Protein AF-A0A963VVI9-F1 (afdb_monomer_lite)

Secondary structure (DSSP, 8-state):
------HHHHHHHHHHHHTTSTTS-HHHHHHHHHHHHHHHEEE-TTT--EEE-SS---PBPTTT-SBPBPPPPHHHHHHHHHHHHHHHHHHHHT-

Radius of gyration: 18.04 Å; chains: 1; bounding box: 34×56×38 Å

Sequence (95 aa):
MTTPPTLRRFLARVIAAKSGEANAGREEVAAEVLHALQLVQRFCRDCGNEAYALEAVPLLCGQCHTPMQTPEPESIRIENFIERHRRTLQGLAER

pLDDT: mean 72.78, std 13.96, range [31.62, 91.19]

Structure (mmCIF, N/CA/C/O backbone):
data_AF-A0A963VVI9-F1
#
_entry.id   AF-A0A963VVI9-F1
#
loop_
_atom_site.group_PDB
_atom_site.id
_atom_site.type_symbol
_atom_site.label_atom_id
_atom_site.label_alt_id
_atom_site.label_comp_id
_atom_site.label_asym_id
_atom_site.label_entity_id
_atom_site.label_seq_id
_atom_site.pdbx_PDB_ins_code
_atom_site.Cartn_x
_atom_site.Cartn_y
_atom_site.Cartn_z
_atom_site.occupancy
_atom_site.B_iso_or_equiv
_atom_site.auth_seq_id
_atom_site.auth_comp_id
_atom_site.auth_asym_id
_atom_site.auth_atom_id
_atom_site.pdbx_PDB_model_num
ATOM 1 N N . MET A 1 1 ? -5.416 -23.246 -8.445 1.00 31.62 1 MET A N 1
ATOM 2 C CA . MET A 1 1 ? -4.876 -21.871 -8.520 1.00 31.62 1 MET A CA 1
ATOM 3 C C . MET A 1 1 ? -5.790 -20.980 -7.694 1.00 31.62 1 MET A C 1
ATOM 5 O O . MET A 1 1 ? -6.870 -20.630 -8.149 1.00 31.62 1 MET A O 1
ATOM 9 N N . THR A 1 2 ? -5.446 -20.744 -6.431 1.00 38.03 2 THR A N 1
ATOM 10 C CA . THR A 1 2 ? -6.249 -19.932 -5.508 1.00 38.03 2 THR A CA 1
ATOM 11 C C . THR A 1 2 ? -6.030 -18.462 -5.835 1.00 38.03 2 THR A C 1
ATOM 13 O O . THR A 1 2 ? -4.939 -17.940 -5.626 1.00 38.03 2 THR A O 1
ATOM 16 N N . THR A 1 3 ? -7.044 -17.807 -6.396 1.00 36.69 3 THR A N 1
ATOM 17 C CA . THR A 1 3 ? -7.046 -16.360 -6.635 1.00 36.69 3 THR A CA 1
ATOM 18 C C . THR A 1 3 ? -6.664 -15.648 -5.330 1.00 36.69 3 THR A C 1
ATOM 20 O O . THR A 1 3 ? -7.283 -15.953 -4.302 1.00 36.69 3 THR A O 1
ATOM 23 N N . PRO A 1 4 ? -5.670 -14.736 -5.324 1.00 46.78 4 PRO A N 1
ATOM 24 C CA . PRO A 1 4 ? -5.330 -13.990 -4.121 1.00 46.78 4 PRO A CA 1
ATOM 25 C C . PRO A 1 4 ? -6.591 -13.285 -3.611 1.00 46.78 4 PRO A C 1
ATOM 27 O O . PRO A 1 4 ? -7.415 -12.850 -4.426 1.00 46.78 4 PRO A O 1
ATOM 30 N N . PRO A 1 5 ? -6.805 -13.192 -2.289 1.00 52.97 5 PRO A N 1
ATOM 31 C CA . PRO A 1 5 ? -7.979 -12.519 -1.765 1.00 52.97 5 PRO A CA 1
ATOM 32 C C . PRO A 1 5 ? -7.971 -11.082 -2.285 1.00 52.97 5 PRO A C 1
ATOM 34 O O . PRO A 1 5 ? -7.110 -10.290 -1.920 1.00 52.97 5 PRO A O 1
ATOM 37 N N . THR A 1 6 ? -8.927 -10.748 -3.158 1.00 62.06 6 THR A N 1
ATOM 38 C CA . THR A 1 6 ? -9.126 -9.371 -3.622 1.00 62.06 6 THR A CA 1
ATOM 39 C C . THR A 1 6 ? -9.169 -8.471 -2.397 1.00 62.06 6 THR A C 1
ATOM 41 O O . THR A 1 6 ? -9.890 -8.804 -1.452 1.00 62.06 6 THR A O 1
ATOM 44 N N . LEU A 1 7 ? -8.450 -7.350 -2.411 1.00 57.22 7 LEU A N 1
ATOM 45 C CA . LEU A 1 7 ? -8.404 -6.375 -1.320 1.00 57.22 7 LEU A CA 1
ATOM 46 C C . LEU A 1 7 ? -9.797 -6.088 -0.731 1.00 57.22 7 LEU A C 1
ATOM 48 O O . LEU A 1 7 ? -9.996 -6.109 0.478 1.00 57.22 7 LEU A O 1
ATOM 52 N N . ARG A 1 8 ? -10.806 -5.985 -1.599 1.00 53.19 8 ARG A N 1
ATOM 53 C CA . ARG A 1 8 ? -12.228 -5.856 -1.248 1.00 53.19 8 ARG A CA 1
ATOM 54 C C . ARG A 1 8 ? -12.739 -6.908 -0.247 1.00 53.19 8 ARG A C 1
ATOM 56 O O . ARG A 1 8 ? -13.508 -6.584 0.648 1.00 53.19 8 ARG A O 1
ATOM 63 N N . ARG A 1 9 ? -12.310 -8.165 -0.375 1.00 55.94 9 ARG A N 1
ATOM 64 C CA . ARG A 1 9 ? -12.687 -9.307 0.482 1.00 55.94 9 ARG A CA 1
ATOM 65 C C . ARG A 1 9 ? -11.888 -9.359 1.788 1.00 55.94 9 ARG A C 1
ATOM 67 O O . ARG A 1 9 ? -12.320 -10.023 2.729 1.00 55.94 9 ARG A O 1
ATOM 74 N N . PHE A 1 10 ? -10.725 -8.711 1.832 1.00 63.88 10 PHE A N 1
ATOM 75 C CA . PHE A 1 10 ? -9.969 -8.485 3.064 1.00 63.88 10 PHE A CA 1
ATOM 76 C C . PHE A 1 10 ? -10.605 -7.341 3.860 1.00 63.88 10 PHE A C 1
ATOM 78 O O . PHE A 1 10 ? -11.017 -7.549 4.997 1.00 63.88 10 PHE A O 1
ATOM 85 N N . LEU A 1 11 ? -10.835 -6.200 3.206 1.00 62.66 11 LEU A N 1
ATOM 86 C CA . LEU A 1 11 ? -11.517 -5.040 3.782 1.00 62.66 11 LEU A CA 1
ATOM 87 C C . LEU A 1 11 ? -12.900 -5.397 4.338 1.00 62.66 11 LEU A C 1
ATOM 89 O O . LEU A 1 11 ? -13.201 -5.078 5.483 1.00 62.66 11 LEU A O 1
ATOM 93 N N . ALA A 1 12 ? -13.712 -6.148 3.586 1.00 60.66 12 ALA A N 1
ATOM 94 C CA . ALA A 1 12 ? -15.020 -6.605 4.059 1.00 60.66 12 ALA A CA 1
ATOM 95 C C . ALA A 1 12 ? -14.939 -7.489 5.319 1.00 60.66 12 ALA A C 1
ATOM 97 O O . ALA A 1 12 ? -15.835 -7.433 6.156 1.00 60.66 12 ALA A O 1
ATOM 98 N N . ARG A 1 13 ? -13.870 -8.285 5.480 1.00 61.78 13 ARG A N 1
ATOM 99 C CA . ARG A 1 13 ? -13.659 -9.121 6.674 1.00 61.78 13 ARG A CA 1
ATOM 100 C C . ARG A 1 13 ? -13.234 -8.297 7.885 1.00 61.78 13 ARG A C 1
ATOM 102 O O . ARG A 1 13 ? -13.748 -8.543 8.969 1.00 61.78 13 ARG A O 1
ATOM 109 N N . VAL A 1 14 ? -12.348 -7.322 7.693 1.00 64.00 14 VAL A N 1
ATOM 110 C CA . VAL A 1 14 ? -11.909 -6.401 8.754 1.00 64.00 14 VAL A CA 1
ATOM 111 C C . VAL A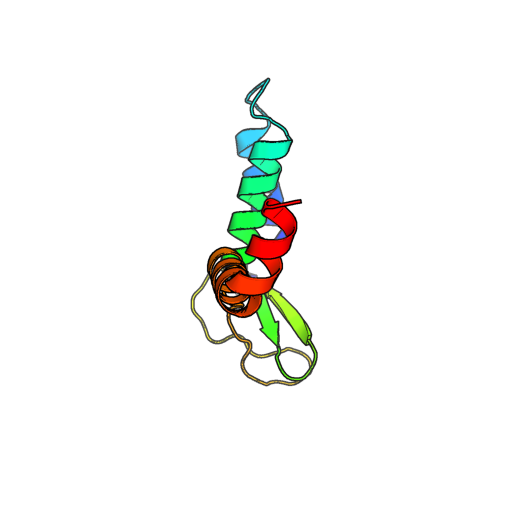 1 14 ? -13.087 -5.564 9.256 1.00 64.00 14 VAL A C 1
ATOM 113 O O . VAL A 1 14 ? -13.336 -5.511 10.458 1.00 64.00 14 VAL A O 1
ATOM 116 N N . ILE A 1 15 ? -13.875 -5.002 8.334 1.00 64.06 15 ILE A N 1
ATOM 117 C CA . ILE A 1 15 ? -15.082 -4.231 8.659 1.00 64.06 15 ILE A CA 1
ATOM 118 C C . ILE A 1 15 ? -16.096 -5.109 9.405 1.00 64.06 15 ILE A C 1
ATOM 120 O O . ILE A 1 15 ? -16.589 -4.706 10.454 1.00 64.06 15 ILE A O 1
ATOM 124 N N . ALA A 1 16 ? -16.373 -6.325 8.920 1.00 63.03 16 ALA A N 1
ATOM 125 C CA . ALA A 1 16 ? -17.319 -7.237 9.566 1.00 63.03 16 ALA A CA 1
ATOM 126 C C . ALA A 1 16 ? -16.874 -7.648 10.982 1.00 63.03 16 ALA A C 1
ATOM 128 O O . ALA A 1 16 ? -17.689 -7.631 11.902 1.00 63.03 16 ALA A O 1
ATOM 129 N N . ALA A 1 17 ? -15.585 -7.949 11.178 1.00 63.34 17 ALA A N 1
ATOM 130 C CA . ALA A 1 17 ? -15.028 -8.322 12.480 1.00 63.34 17 ALA A CA 1
ATOM 131 C C . ALA A 1 17 ? -15.111 -7.194 13.523 1.00 63.34 17 ALA A C 1
ATOM 133 O O . ALA A 1 17 ? -15.128 -7.474 14.719 1.00 63.34 17 ALA A O 1
ATOM 134 N N . LYS A 1 18 ? -15.174 -5.933 13.075 1.00 59.25 18 LYS A N 1
ATOM 135 C CA . LYS A 1 18 ? -15.196 -4.743 13.938 1.00 59.25 18 LYS A CA 1
ATOM 136 C C . LYS A 1 18 ? -16.551 -4.046 14.038 1.00 59.25 18 LYS A C 1
ATOM 138 O O . LYS A 1 18 ? -16.790 -3.309 14.985 1.00 59.25 18 LYS A O 1
ATOM 143 N N . SER A 1 19 ? -17.484 -4.357 13.141 1.00 57.47 19 SER A N 1
ATOM 144 C CA . SER A 1 19 ? -18.844 -3.797 13.112 1.00 57.47 19 SER A CA 1
ATOM 145 C C . SER A 1 19 ? -19.766 -4.186 14.285 1.00 57.47 19 SER A C 1
ATOM 147 O O . SER A 1 19 ? -20.891 -3.699 14.349 1.00 57.47 19 SER A O 1
ATOM 149 N N . GLY A 1 20 ? -19.310 -5.040 15.212 1.00 56.53 20 GLY A N 1
ATOM 150 C CA . GLY A 1 20 ? -20.047 -5.436 16.421 1.00 56.53 20 GLY A CA 1
ATOM 151 C C . GLY A 1 20 ? -19.715 -4.625 17.682 1.00 56.53 20 GLY A C 1
ATOM 152 O O . GLY A 1 20 ? -20.383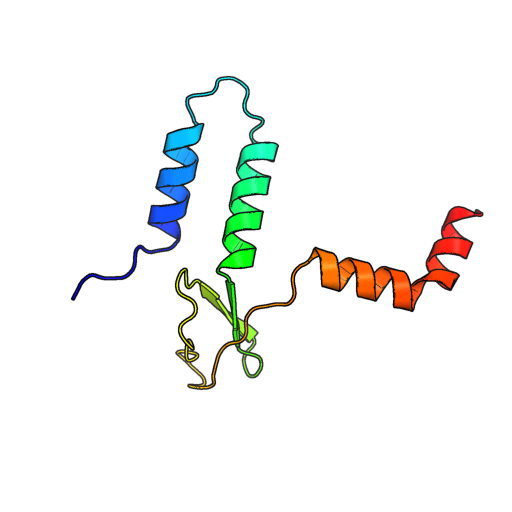 -4.790 18.701 1.00 56.53 20 GLY A O 1
ATOM 153 N N . GLU A 1 21 ? -18.707 -3.752 17.639 1.00 56.12 21 GLU A N 1
ATOM 154 C CA . GLU A 1 21 ? -18.349 -2.871 18.752 1.00 56.12 21 GLU A CA 1
ATOM 155 C C . GLU A 1 21 ? -19.148 -1.567 18.607 1.00 56.12 21 GLU A C 1
ATOM 157 O O . GLU A 1 21 ? -18.874 -0.757 17.726 1.00 56.12 21 GLU A O 1
ATOM 162 N N . ALA A 1 22 ? -20.167 -1.372 19.453 1.00 51.44 22 ALA A N 1
ATOM 163 C CA . ALA A 1 22 ? -21.166 -0.301 19.326 1.00 51.44 22 ALA A CA 1
ATOM 164 C C . ALA A 1 22 ? -20.592 1.132 19.239 1.00 51.44 22 ALA A C 1
ATOM 166 O O . ALA A 1 22 ? -21.314 2.034 18.827 1.00 51.44 22 ALA A O 1
ATOM 167 N N . ASN A 1 23 ? -19.317 1.329 19.599 1.00 50.41 23 ASN A N 1
ATOM 168 C CA . ASN A 1 23 ? -18.622 2.616 19.612 1.00 50.41 23 ASN A CA 1
ATOM 169 C C . ASN A 1 23 ? -17.135 2.540 19.208 1.00 50.41 23 ASN A C 1
ATOM 171 O O . ASN A 1 23 ? -16.418 3.495 19.490 1.00 50.41 23 ASN A O 1
ATOM 175 N N . ALA A 1 24 ? -16.643 1.463 18.573 1.00 53.06 24 ALA A N 1
ATOM 176 C CA . ALA A 1 24 ? -15.333 1.564 17.917 1.00 53.06 24 ALA A CA 1
ATOM 177 C C . ALA A 1 24 ? -15.495 2.634 16.838 1.00 53.06 24 ALA A C 1
ATOM 179 O O . ALA A 1 24 ? -16.296 2.458 15.909 1.00 53.06 24 ALA A O 1
ATOM 180 N N . GLY A 1 25 ? -14.878 3.798 17.050 1.00 58.41 25 GLY A N 1
ATOM 181 C CA . GLY A 1 25 ? -15.183 4.995 16.283 1.00 58.41 25 GLY A CA 1
ATOM 182 C C . GLY A 1 25 ? -15.058 4.649 14.809 1.00 58.41 25 GLY A C 1
ATOM 183 O O . GLY A 1 25 ? -14.064 4.061 14.394 1.00 58.41 25 GLY A O 1
ATOM 184 N N . ARG A 1 26 ? -16.068 4.958 13.989 1.00 60.28 26 ARG A N 1
ATOM 185 C CA . ARG A 1 26 ? -15.999 4.702 12.535 1.00 60.28 26 ARG A CA 1
ATOM 186 C C . ARG A 1 26 ? -14.697 5.247 11.930 1.00 60.28 26 ARG A C 1
ATOM 188 O O . ARG A 1 26 ? -14.195 4.697 10.958 1.00 60.28 26 ARG A O 1
ATOM 195 N N . GLU A 1 27 ? -14.161 6.293 12.549 1.00 59.50 27 GLU A N 1
ATOM 196 C CA . GLU A 1 27 ? -12.865 6.909 12.283 1.00 59.50 27 GLU A CA 1
ATOM 197 C C . GLU A 1 27 ? -11.669 6.019 12.657 1.00 59.50 27 GLU A C 1
ATOM 199 O O . GLU A 1 27 ? -10.761 5.885 11.847 1.00 59.50 27 GLU A O 1
ATOM 204 N N . GLU A 1 28 ? -11.676 5.347 13.811 1.00 64.19 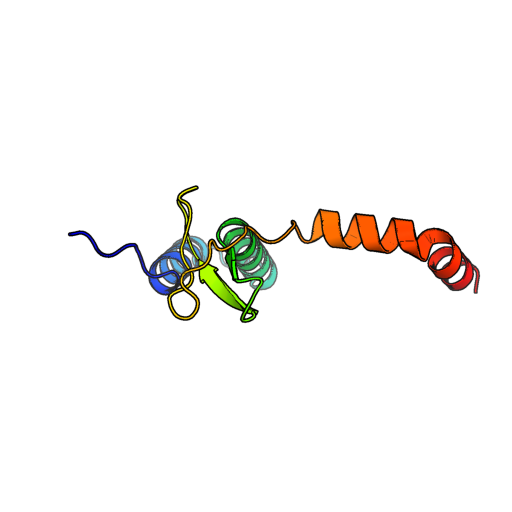28 GLU A N 1
ATOM 205 C CA . GLU A 1 28 ? -10.620 4.408 14.229 1.00 64.19 28 GLU A CA 1
ATOM 206 C C . GLU A 1 28 ? -10.561 3.198 13.293 1.00 64.19 28 GLU A C 1
ATOM 208 O O . GLU A 1 28 ? -9.497 2.820 12.806 1.00 64.19 28 GLU A O 1
ATOM 213 N N . VAL A 1 29 ? -11.723 2.629 12.957 1.00 67.50 29 VAL A N 1
ATOM 214 C CA . VAL A 1 29 ? -11.802 1.514 12.001 1.00 67.50 29 VAL A CA 1
ATOM 215 C C . VAL A 1 29 ? -11.339 1.957 10.610 1.00 67.50 29 VAL A C 1
ATOM 217 O O . VAL A 1 29 ? -10.652 1.203 9.920 1.00 67.50 29 VAL A O 1
ATOM 220 N N . ALA A 1 30 ? -11.685 3.177 10.189 1.00 67.38 30 ALA A N 1
ATOM 221 C CA . ALA A 1 30 ? -11.210 3.736 8.927 1.00 67.38 30 ALA A CA 1
ATOM 222 C C . ALA A 1 30 ? -9.689 3.965 8.935 1.00 67.38 30 ALA A C 1
ATOM 224 O O . ALA A 1 30 ? -9.033 3.647 7.943 1.00 67.38 30 ALA A O 1
ATOM 225 N N . ALA A 1 31 ? -9.128 4.455 10.043 1.00 67.56 31 ALA A N 1
ATOM 226 C CA . ALA A 1 31 ? -7.695 4.681 10.202 1.00 67.56 31 ALA A CA 1
ATOM 227 C C . ALA A 1 31 ? -6.902 3.369 10.114 1.00 67.56 31 ALA A C 1
ATOM 229 O O . ALA A 1 31 ? -5.943 3.285 9.349 1.00 67.56 31 ALA A O 1
ATOM 230 N N . GLU A 1 32 ? -7.347 2.316 10.801 1.00 71.31 32 GLU A N 1
ATOM 231 C CA . GLU A 1 32 ? -6.711 0.992 10.752 1.00 71.31 32 GLU A CA 1
ATOM 232 C C . GLU A 1 32 ? -6.787 0.360 9.356 1.00 71.31 32 GLU A C 1
ATOM 234 O O . GLU A 1 32 ? -5.822 -0.225 8.857 1.00 71.31 32 GLU A O 1
ATOM 239 N N . VAL A 1 33 ? -7.925 0.517 8.674 1.00 76.88 33 VAL A N 1
ATOM 240 C CA . VAL A 1 33 ? -8.086 0.062 7.289 1.00 76.88 33 VAL A CA 1
ATOM 241 C C . VAL A 1 33 ? -7.136 0.804 6.348 1.00 76.88 33 VAL A C 1
ATOM 243 O O . VAL A 1 33 ? -6.483 0.166 5.519 1.00 76.88 33 VAL A O 1
ATOM 246 N N . LEU A 1 34 ? -7.035 2.129 6.470 1.00 74.94 34 LEU A N 1
ATOM 247 C CA . LEU A 1 34 ? -6.109 2.938 5.676 1.00 74.94 34 LEU A CA 1
ATOM 248 C C . LEU A 1 34 ? -4.655 2.549 5.951 1.00 74.94 34 LEU A C 1
ATOM 250 O O . LEU A 1 34 ? -3.884 2.373 5.008 1.00 74.94 34 LEU A O 1
ATOM 254 N N . HIS A 1 35 ? -4.301 2.331 7.216 1.00 74.50 35 HIS A N 1
ATOM 255 C CA . HIS A 1 35 ? -2.966 1.894 7.599 1.00 74.50 35 HIS A CA 1
ATOM 256 C C . HIS A 1 35 ? -2.617 0.530 6.986 1.00 74.50 35 HIS A C 1
ATOM 258 O O . HIS A 1 35 ? -1.584 0.380 6.330 1.00 74.50 35 HIS A O 1
ATOM 264 N N . ALA A 1 36 ? -3.515 -0.454 7.094 1.00 76.81 36 ALA A N 1
ATOM 265 C CA . ALA A 1 36 ? -3.319 -1.769 6.488 1.00 76.81 36 ALA A CA 1
ATOM 266 C C . ALA A 1 36 ? -3.180 -1.689 4.958 1.00 76.81 36 ALA A C 1
ATOM 268 O O . ALA A 1 36 ? -2.361 -2.403 4.375 1.00 76.81 36 ALA A O 1
ATOM 269 N N . LEU A 1 37 ? -3.946 -0.807 4.304 1.00 80.06 37 LEU A N 1
ATOM 270 C CA . LEU A 1 37 ? -3.847 -0.557 2.866 1.00 80.06 37 LEU A CA 1
ATOM 271 C C . LEU A 1 37 ? -2.482 -0.002 2.465 1.00 80.06 37 LEU A C 1
ATOM 273 O O . LEU A 1 37 ? -1.911 -0.485 1.489 1.00 80.06 37 LEU A O 1
ATOM 277 N N . GLN A 1 38 ? -1.950 0.962 3.217 1.00 76.44 38 GLN A N 1
ATOM 278 C CA . GLN A 1 38 ? -0.635 1.552 2.953 1.00 76.44 38 GLN A CA 1
ATOM 279 C C . GLN A 1 38 ? 0.489 0.509 3.034 1.00 76.44 38 GLN A C 1
ATOM 281 O O . GLN A 1 38 ? 1.376 0.499 2.183 1.00 76.44 38 GLN A O 1
ATOM 286 N N . LEU A 1 39 ? 0.431 -0.415 4.000 1.00 77.38 39 LEU A N 1
ATOM 287 C CA . LEU A 1 39 ? 1.454 -1.459 4.172 1.00 77.38 39 LEU A CA 1
ATOM 288 C C . LEU A 1 39 ? 1.518 -2.441 2.990 1.00 77.38 39 LEU A C 1
ATOM 290 O O . LEU A 1 39 ? 2.589 -2.928 2.608 1.00 77.38 39 LEU A O 1
ATOM 294 N N . VAL A 1 40 ? 0.364 -2.741 2.395 1.00 84.19 40 VAL A N 1
ATOM 295 C CA . VAL A 1 40 ? 0.256 -3.696 1.282 1.00 84.19 40 VAL A CA 1
ATOM 296 C C . VAL A 1 40 ? 0.266 -3.012 -0.082 1.00 84.19 40 VAL A C 1
ATOM 298 O O . VAL A 1 40 ? 0.311 -3.700 -1.100 1.00 84.19 40 VAL A O 1
ATOM 301 N N . GLN A 1 41 ? 0.239 -1.678 -0.134 1.00 84.88 41 GLN A N 1
ATOM 302 C CA . GLN A 1 41 ? 0.264 -0.922 -1.381 1.00 84.88 41 GLN A CA 1
ATOM 303 C C . GLN A 1 41 ? 1.598 -1.114 -2.108 1.00 84.88 41 GLN A C 1
ATOM 305 O O . GLN A 1 41 ? 2.671 -1.241 -1.513 1.00 84.88 41 GLN A O 1
ATOM 310 N N . ARG A 1 42 ? 1.523 -1.135 -3.431 1.00 87.25 42 ARG A N 1
ATOM 311 C CA . ARG A 1 42 ? 2.638 -1.115 -4.367 1.00 87.25 42 ARG A CA 1
ATOM 312 C C . ARG A 1 42 ? 2.328 -0.064 -5.420 1.00 87.25 42 ARG A C 1
ATOM 314 O O . ARG A 1 42 ? 1.190 0.018 -5.878 1.00 87.25 42 ARG A O 1
ATOM 321 N N . PHE A 1 43 ? 3.328 0.702 -5.830 1.00 88.81 43 PHE A N 1
ATOM 322 C CA . PHE A 1 43 ? 3.183 1.705 -6.879 1.00 88.81 43 PHE A CA 1
ATOM 323 C C . PHE A 1 43 ? 4.173 1.443 -8.013 1.00 88.81 43 PHE A C 1
ATOM 325 O O . PHE A 1 43 ? 5.315 1.031 -7.796 1.00 88.81 43 PHE A O 1
ATOM 332 N N . CYS A 1 44 ? 3.734 1.667 -9.244 1.00 89.75 44 CYS A N 1
ATOM 333 C CA . CYS A 1 44 ? 4.602 1.650 -10.405 1.00 89.75 44 CYS A CA 1
ATOM 334 C C . CYS A 1 44 ? 5.187 3.045 -10.599 1.00 89.75 44 CYS A C 1
ATOM 336 O O . CYS A 1 44 ? 4.446 4.004 -10.811 1.00 89.75 44 CYS A O 1
ATOM 338 N N . ARG A 1 45 ? 6.514 3.162 -10.562 1.00 88.31 45 ARG A N 1
ATOM 339 C CA . ARG A 1 45 ? 7.185 4.453 -10.740 1.00 88.31 45 ARG A CA 1
ATOM 340 C C . ARG A 1 45 ? 7.015 5.022 -12.152 1.00 88.31 45 ARG A C 1
ATOM 342 O O . ARG A 1 45 ? 6.971 6.237 -12.300 1.00 88.31 45 ARG A O 1
ATOM 349 N N . ASP A 1 46 ? 6.898 4.162 -13.160 1.00 90.25 46 ASP A N 1
ATOM 350 C CA . ASP A 1 46 ? 6.927 4.595 -14.563 1.00 90.25 46 ASP A CA 1
ATOM 351 C C . ASP A 1 46 ? 5.569 5.096 -15.057 1.00 90.25 46 ASP A C 1
ATOM 353 O O . ASP A 1 46 ? 5.502 6.013 -15.868 1.00 90.25 46 ASP A O 1
ATOM 357 N N . CYS A 1 47 ? 4.481 4.499 -14.564 1.00 89.94 47 CYS A N 1
ATOM 358 C CA . CYS A 1 47 ? 3.123 4.802 -15.018 1.00 89.94 47 CYS A CA 1
ATOM 359 C C . CYS A 1 47 ? 2.150 5.171 -13.889 1.00 89.94 47 CYS A C 1
ATOM 361 O O . CYS A 1 47 ? 0.964 5.355 -14.142 1.00 89.94 47 CYS A O 1
ATOM 363 N N . GLY A 1 48 ? 2.631 5.278 -12.645 1.00 85.94 48 GLY A N 1
ATOM 364 C CA . GLY A 1 48 ? 1.841 5.705 -11.482 1.00 85.94 48 GLY A CA 1
ATOM 365 C C . GLY A 1 48 ? 0.779 4.702 -11.027 1.00 85.94 48 GLY A C 1
ATOM 366 O O . GLY A 1 48 ? -0.004 5.001 -10.135 1.00 85.94 48 GLY A O 1
ATOM 367 N N . ASN A 1 49 ? 0.730 3.522 -11.643 1.00 85.44 49 ASN A N 1
ATOM 368 C CA . ASN A 1 49 ? -0.316 2.543 -11.393 1.00 85.44 49 ASN A CA 1
ATOM 369 C C . ASN A 1 49 ? -0.153 1.907 -10.007 1.00 85.44 49 ASN A C 1
ATOM 371 O O . ASN A 1 49 ? 0.970 1.617 -9.588 1.00 85.44 49 ASN A O 1
ATOM 37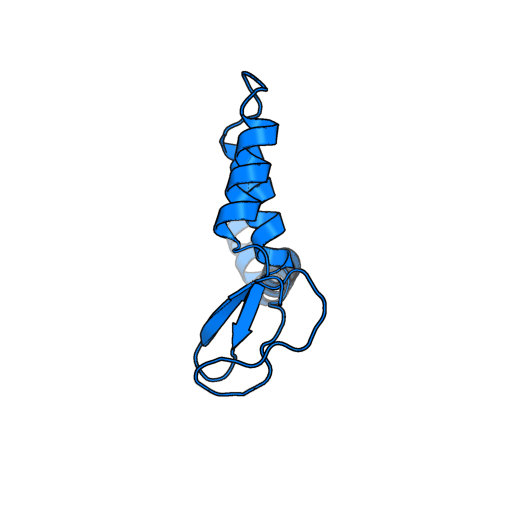5 N N . GLU A 1 50 ? -1.260 1.644 -9.323 1.00 85.56 50 GLU A N 1
ATOM 376 C CA . GLU A 1 50 ? -1.253 1.104 -7.965 1.00 85.56 50 GLU A CA 1
ATOM 377 C C . GLU A 1 50 ? -1.767 -0.333 -7.922 1.00 85.56 50 GLU A C 1
ATOM 379 O O . GLU A 1 50 ? -2.645 -0.742 -8.683 1.00 85.56 50 GLU A O 1
ATOM 384 N N . ALA A 1 51 ? -1.215 -1.110 -7.002 1.00 84.38 51 ALA A N 1
ATOM 385 C CA . ALA A 1 51 ? -1.649 -2.465 -6.719 1.00 84.38 51 ALA A CA 1
ATOM 386 C C . ALA A 1 51 ? -1.474 -2.768 -5.232 1.00 84.38 51 ALA A C 1
ATOM 388 O O . ALA A 1 51 ? -0.806 -2.034 -4.512 1.00 84.38 51 ALA A O 1
ATOM 389 N N . TYR A 1 52 ? -2.060 -3.868 -4.767 1.00 82.94 52 TYR A N 1
ATOM 390 C CA . TYR A 1 52 ? -2.005 -4.257 -3.362 1.00 82.94 52 TYR A CA 1
ATOM 391 C C . TYR A 1 52 ? -1.594 -5.721 -3.246 1.00 82.94 52 TYR A C 1
ATOM 393 O O . TYR A 1 52 ? -2.224 -6.593 -3.848 1.00 82.94 52 TYR A O 1
ATOM 401 N N . ALA A 1 53 ? -0.544 -5.987 -2.475 1.00 77.94 53 ALA A N 1
ATOM 402 C CA . ALA A 1 53 ? 0.016 -7.312 -2.264 1.00 77.94 53 ALA A CA 1
ATOM 403 C C . ALA A 1 53 ? 0.389 -7.505 -0.788 1.00 77.94 53 ALA A C 1
ATOM 405 O O . ALA A 1 53 ? 1.192 -6.759 -0.229 1.00 77.94 53 ALA A O 1
ATOM 406 N N . LEU A 1 54 ? -0.202 -8.532 -0.171 1.00 72.00 54 LEU A N 1
ATOM 407 C CA . LEU A 1 54 ? 0.087 -8.937 1.210 1.00 72.00 54 LEU A CA 1
ATOM 408 C C . LEU A 1 54 ? 1.469 -9.581 1.346 1.00 72.00 54 LEU A C 1
ATOM 410 O O . LEU A 1 54 ? 2.102 -9.471 2.390 1.00 72.00 54 LEU A O 1
ATOM 414 N N . GLU A 1 55 ? 1.933 -10.258 0.299 1.00 68.88 55 GLU A N 1
ATOM 415 C CA . GLU A 1 55 ? 3.227 -10.926 0.305 1.00 68.88 55 GLU A CA 1
ATOM 416 C C . GLU A 1 55 ? 4.333 -9.971 -0.164 1.00 68.88 55 GLU A C 1
ATOM 418 O O . GLU A 1 55 ? 4.127 -9.120 -1.036 1.00 68.88 55 GLU A O 1
ATOM 423 N N . ALA A 1 56 ? 5.535 -10.128 0.394 1.00 63.44 56 ALA A N 1
ATOM 424 C CA . ALA A 1 56 ? 6.738 -9.385 0.007 1.00 63.44 56 ALA A CA 1
ATOM 425 C C . ALA A 1 56 ? 7.327 -9.883 -1.332 1.00 63.44 56 ALA A C 1
ATOM 427 O O . ALA A 1 56 ? 8.541 -9.971 -1.502 1.00 63.44 56 ALA A O 1
ATOM 428 N N . VAL A 1 57 ? 6.465 -10.259 -2.275 1.00 68.31 57 VAL A N 1
ATOM 429 C CA . VAL A 1 57 ? 6.860 -10.759 -3.592 1.00 68.31 57 VAL A CA 1
ATOM 430 C C . VAL A 1 57 ? 7.024 -9.565 -4.538 1.00 68.31 57 VAL A C 1
ATOM 432 O O . VAL A 1 57 ? 6.188 -8.655 -4.504 1.00 68.31 57 VAL A O 1
ATOM 435 N N . PRO A 1 58 ? 8.065 -9.541 -5.394 1.00 69.94 58 PRO A N 1
ATOM 436 C CA . PRO A 1 58 ? 8.210 -8.514 -6.418 1.00 69.94 58 PRO A CA 1
ATOM 437 C C . PRO A 1 58 ? 6.995 -8.534 -7.350 1.00 69.94 58 PRO A C 1
ATOM 439 O O . PRO A 1 58 ? 6.789 -9.484 -8.105 1.00 69.94 58 PRO A O 1
ATOM 442 N N . LEU A 1 59 ? 6.166 -7.495 -7.273 1.00 83.19 59 LEU A N 1
ATOM 443 C CA . LEU A 1 59 ? 4.985 -7.359 -8.114 1.00 83.19 59 LEU A CA 1
ATOM 444 C C . LEU A 1 59 ? 5.382 -6.633 -9.401 1.00 83.19 59 LEU A C 1
ATOM 446 O O . LEU A 1 59 ? 5.993 -5.571 -9.334 1.00 83.19 59 LEU A O 1
ATOM 450 N N . LEU A 1 60 ? 5.040 -7.182 -10.566 1.00 89.00 60 LEU A N 1
ATOM 451 C CA . LEU A 1 60 ? 5.223 -6.481 -11.838 1.00 89.00 60 LEU A CA 1
ATOM 452 C C . LEU A 1 60 ? 3.977 -5.664 -12.171 1.00 89.00 60 LEU A C 1
ATOM 454 O O . LEU A 1 60 ? 2.848 -6.122 -11.985 1.00 89.00 60 LEU A O 1
ATOM 458 N N . CYS A 1 61 ? 4.182 -4.462 -12.700 1.00 88.94 61 CYS A N 1
ATOM 459 C CA . CYS A 1 61 ? 3.088 -3.640 -13.187 1.00 88.94 61 CYS A CA 1
ATOM 460 C C . CYS A 1 61 ? 2.405 -4.324 -14.380 1.00 88.94 61 CYS A C 1
ATOM 462 O O . CYS A 1 61 ? 3.058 -4.628 -15.372 1.00 88.94 61 CYS A O 1
ATOM 464 N N . GLY A 1 62 ? 1.082 -4.500 -14.337 1.00 84.50 62 GLY A N 1
ATOM 465 C CA . GLY A 1 62 ? 0.341 -5.148 -15.429 1.00 84.50 62 GLY A CA 1
ATOM 466 C C . GLY A 1 62 ? 0.328 -4.377 -16.758 1.00 84.50 62 GLY A C 1
ATOM 467 O O . GLY A 1 62 ? -0.007 -4.952 -17.786 1.00 84.50 62 GLY A O 1
ATOM 468 N N . GLN A 1 63 ? 0.679 -3.087 -16.753 1.00 88.12 63 GLN A N 1
ATOM 469 C CA . GLN A 1 63 ? 0.795 -2.272 -17.971 1.00 88.12 63 GLN A CA 1
ATOM 470 C C . GLN A 1 63 ? 2.240 -2.200 -18.467 1.00 88.12 63 GLN A C 1
ATOM 472 O O . GLN A 1 63 ? 2.527 -2.423 -19.639 1.00 88.12 63 GLN A O 1
ATOM 477 N N . CYS A 1 64 ? 3.147 -1.876 -17.549 1.00 90.62 64 CYS A N 1
ATOM 478 C CA . CYS A 1 64 ? 4.506 -1.443 -17.858 1.00 90.62 64 CYS A CA 1
ATOM 479 C C . CYS A 1 64 ? 5.517 -2.595 -17.688 1.00 90.62 64 CYS A C 1
ATOM 481 O O . CYS A 1 64 ? 6.657 -2.489 -18.122 1.00 90.62 64 CYS A O 1
ATOM 483 N N . HIS A 1 65 ? 5.094 -3.706 -17.068 1.00 90.00 65 HIS A N 1
ATOM 484 C CA . HIS A 1 65 ? 5.891 -4.891 -16.717 1.00 90.00 65 HIS A CA 1
ATOM 485 C C . HIS A 1 65 ? 7.148 -4.604 -15.888 1.00 90.00 65 HIS A C 1
ATOM 487 O O . HIS A 1 65 ? 7.992 -5.479 -15.709 1.00 90.00 65 HIS A O 1
ATOM 493 N N . THR A 1 66 ? 7.259 -3.400 -15.330 1.00 90.19 66 THR A N 1
ATOM 494 C CA . THR A 1 66 ? 8.350 -3.013 -14.446 1.00 90.19 66 THR A CA 1
ATOM 495 C C . THR A 1 66 ? 8.052 -3.384 -12.993 1.00 90.19 66 THR A C 1
ATOM 497 O O . THR A 1 66 ? 6.878 -3.481 -12.606 1.00 90.19 66 THR A O 1
ATOM 500 N N . PRO A 1 67 ? 9.091 -3.629 -12.171 1.00 89.38 67 PRO A N 1
ATOM 501 C CA . PRO A 1 67 ? 8.915 -3.907 -10.751 1.00 89.38 67 PRO A CA 1
ATOM 502 C C . PRO A 1 67 ? 8.233 -2.741 -10.034 1.00 89.38 67 PRO A C 1
ATOM 504 O O . PRO A 1 67 ? 8.703 -1.603 -10.066 1.00 89.38 67 PRO A O 1
ATOM 507 N N . MET A 1 68 ? 7.127 -3.038 -9.362 1.00 90.12 68 MET A N 1
ATOM 508 C CA . MET A 1 68 ? 6.427 -2.092 -8.505 1.00 90.12 68 MET A CA 1
ATOM 509 C C . MET A 1 68 ? 7.144 -1.981 -7.162 1.00 90.12 68 MET A C 1
ATOM 511 O O . MET A 1 68 ? 7.681 -2.956 -6.634 1.00 90.12 68 MET A O 1
ATOM 515 N N . GLN A 1 69 ? 7.140 -0.778 -6.606 1.00 86.44 69 GLN A N 1
ATOM 516 C CA . GLN A 1 69 ? 7.834 -0.438 -5.373 1.00 86.44 69 GLN A CA 1
ATOM 517 C C . GLN A 1 69 ? 6.837 -0.334 -4.224 1.00 86.44 69 GLN A C 1
ATOM 519 O O . GLN A 1 69 ? 5.686 0.057 -4.416 1.00 86.44 69 GLN A O 1
ATOM 524 N N . THR A 1 70 ? 7.277 -0.667 -3.015 1.00 83.56 70 THR A N 1
ATOM 525 C CA . THR A 1 70 ? 6.528 -0.313 -1.809 1.00 83.56 70 THR A CA 1
ATOM 526 C C . THR A 1 70 ? 6.643 1.201 -1.620 1.00 83.56 70 THR A C 1
ATOM 528 O O . THR A 1 70 ? 7.765 1.712 -1.630 1.00 83.56 70 THR A O 1
ATOM 531 N N . PRO A 1 71 ? 5.526 1.936 -1.494 1.00 77.06 71 PRO A N 1
ATOM 532 C CA . PRO A 1 71 ? 5.585 3.361 -1.221 1.00 77.06 71 PRO A CA 1
ATOM 533 C C . PRO A 1 71 ? 6.250 3.598 0.133 1.00 77.06 71 PRO A C 1
ATOM 535 O O . PRO A 1 71 ? 6.079 2.822 1.074 1.00 77.06 71 PRO A O 1
ATOM 538 N N . GLU A 1 72 ? 7.005 4.688 0.234 1.00 75.31 72 GLU A N 1
ATOM 539 C CA . GLU A 1 72 ? 7.551 5.118 1.516 1.00 75.31 72 GLU A CA 1
ATOM 540 C C . GLU A 1 72 ? 6.400 5.340 2.512 1.00 75.31 72 GLU A C 1
ATOM 542 O O . GLU A 1 72 ? 5.398 5.989 2.150 1.00 75.31 72 GLU A O 1
ATOM 547 N N . PRO A 1 73 ? 6.531 4.834 3.755 1.00 71.31 73 PRO A N 1
ATOM 548 C CA . PRO A 1 73 ? 5.556 5.084 4.804 1.00 71.31 73 PRO A CA 1
ATOM 549 C C . PRO A 1 73 ? 5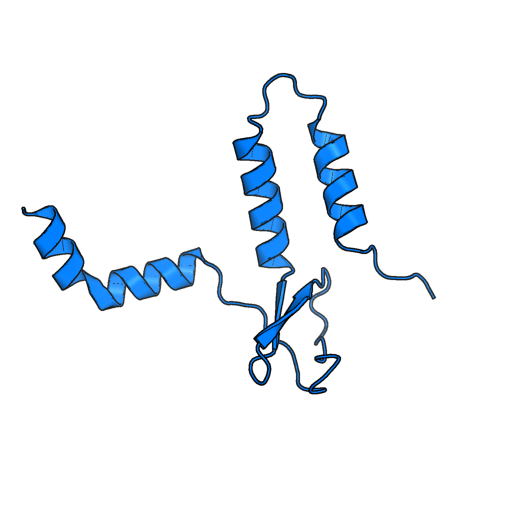.246 6.575 4.909 1.00 71.31 73 PRO A C 1
ATOM 551 O O . PRO A 1 73 ? 6.135 7.422 4.795 1.00 71.31 73 PRO A O 1
ATOM 554 N N . GLU A 1 74 ? 3.974 6.906 5.115 1.00 70.62 74 GLU A N 1
ATOM 555 C CA . GLU A 1 74 ? 3.533 8.298 5.211 1.00 70.62 74 GLU A CA 1
ATOM 556 C C . GLU A 1 74 ? 4.247 9.045 6.343 1.00 70.62 74 GLU A C 1
ATOM 558 O O . GLU A 1 74 ? 4.653 10.189 6.156 1.00 70.62 74 GLU A O 1
ATOM 563 N N . SER A 1 75 ? 4.514 8.364 7.461 1.00 68.56 75 SER A N 1
ATOM 564 C CA . SER A 1 75 ? 5.322 8.890 8.564 1.00 68.56 75 SER A CA 1
ATOM 565 C C . SER A 1 75 ? 6.700 9.371 8.106 1.00 68.56 75 SER A C 1
ATOM 567 O O . SER A 1 75 ? 7.074 10.498 8.411 1.00 68.56 75 SER A O 1
ATOM 569 N N . ILE A 1 76 ? 7.414 8.574 7.305 1.00 74.81 76 ILE A N 1
ATOM 570 C CA . ILE A 1 76 ? 8.733 8.939 6.768 1.00 74.81 76 ILE A CA 1
ATOM 571 C C . ILE A 1 76 ? 8.615 10.094 5.772 1.00 74.81 76 ILE A C 1
ATOM 573 O O . ILE A 1 76 ? 9.439 11.008 5.778 1.00 74.81 76 ILE A O 1
ATOM 577 N N . ARG A 1 77 ? 7.578 10.108 4.926 1.00 77.38 77 ARG A N 1
ATOM 578 C CA . ARG A 1 77 ? 7.348 11.230 4.000 1.00 77.38 77 ARG A CA 1
ATOM 579 C C . ARG A 1 77 ? 7.092 12.542 4.740 1.00 77.38 77 ARG A C 1
ATOM 581 O O . ARG A 1 77 ? 7.646 13.567 4.340 1.00 77.38 77 ARG A O 1
ATOM 588 N N . ILE A 1 78 ? 6.290 12.507 5.804 1.00 77.81 78 ILE A N 1
ATOM 589 C CA . ILE A 1 78 ? 5.998 13.662 6.660 1.00 77.81 78 ILE A CA 1
ATOM 590 C C . ILE A 1 78 ? 7.256 14.100 7.409 1.00 77.81 78 ILE A C 1
ATOM 592 O O . ILE A 1 78 ? 7.577 15.283 7.389 1.00 77.81 78 ILE A O 1
ATOM 596 N N . GLU A 1 79 ? 8.002 13.174 8.008 1.00 80.00 79 GLU A N 1
ATOM 597 C CA . GLU A 1 79 ? 9.259 13.470 8.704 1.00 80.00 79 GLU A CA 1
ATOM 598 C C . GLU A 1 79 ? 10.267 14.146 7.761 1.00 80.00 79 GLU A C 1
ATOM 600 O O . GLU A 1 79 ? 10.757 15.239 8.045 1.00 80.00 79 GLU A O 1
ATOM 605 N N . ASN A 1 80 ? 10.465 13.587 6.563 1.00 84.38 80 ASN A N 1
ATOM 606 C CA . ASN A 1 80 ? 11.308 14.179 5.521 1.00 84.38 80 ASN A CA 1
ATOM 607 C C . ASN A 1 80 ? 10.792 15.540 5.031 1.00 84.38 80 ASN A C 1
ATOM 609 O O . ASN A 1 80 ? 11.570 16.384 4.580 1.00 84.38 80 ASN A O 1
ATOM 613 N N . PHE A 1 81 ? 9.478 15.761 5.028 1.00 85.81 81 PHE A N 1
ATOM 614 C CA . PHE A 1 81 ? 8.889 17.054 4.681 1.00 85.81 81 PHE A CA 1
ATOM 615 C C . PHE A 1 81 ? 9.146 18.094 5.778 1.00 85.81 81 PHE A C 1
ATOM 617 O O . PHE A 1 81 ? 9.614 19.192 5.471 1.00 85.81 81 PHE A O 1
ATOM 624 N N . ILE A 1 82 ? 8.893 17.737 7.040 1.00 87.69 82 ILE A N 1
ATOM 625 C CA . ILE A 1 82 ? 9.131 18.591 8.208 1.00 87.69 82 ILE A CA 1
ATOM 626 C C . ILE A 1 82 ? 10.603 18.977 8.273 1.00 87.69 82 ILE A C 1
ATOM 628 O O . ILE A 1 82 ? 10.904 20.160 8.408 1.00 87.69 82 ILE A O 1
ATOM 632 N N . GLU A 1 83 ? 11.514 18.019 8.108 1.00 89.31 83 GLU A N 1
ATOM 633 C CA . GLU A 1 83 ? 12.949 18.291 8.157 1.00 89.31 83 GLU A CA 1
ATOM 634 C C . GLU A 1 83 ? 13.376 19.248 7.034 1.00 89.31 83 GLU A C 1
ATOM 636 O O . GLU A 1 83 ? 14.026 20.266 7.283 1.00 89.31 83 GLU A O 1
ATOM 641 N N . ARG A 1 84 ? 12.918 19.010 5.795 1.00 91.19 84 ARG A N 1
ATOM 642 C CA . ARG A 1 84 ? 13.203 19.902 4.654 1.00 91.19 84 ARG A CA 1
ATOM 643 C C . ARG A 1 84 ? 12.651 21.314 4.837 1.00 91.19 84 ARG A C 1
ATO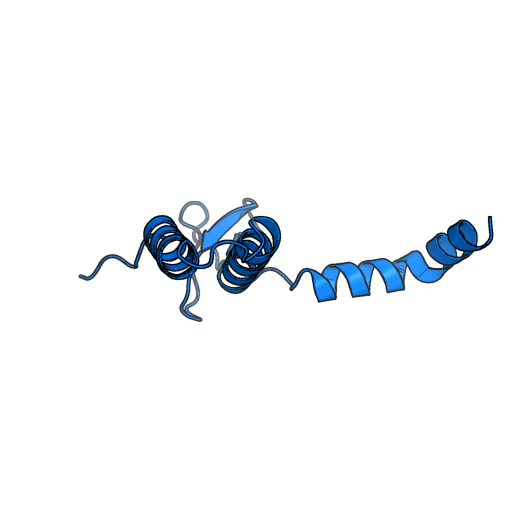M 645 O O . ARG A 1 84 ? 13.265 22.271 4.365 1.00 91.19 84 ARG A O 1
ATOM 652 N N . HIS A 1 85 ? 11.511 21.458 5.506 1.00 90.94 85 HIS A N 1
ATOM 653 C CA . HIS A 1 85 ? 10.822 22.741 5.665 1.00 90.94 85 HIS A CA 1
ATOM 654 C C . HIS A 1 85 ? 10.877 23.303 7.085 1.00 90.94 85 HIS A C 1
ATOM 656 O O . HIS A 1 85 ? 10.161 24.258 7.392 1.00 90.94 85 HIS A O 1
ATOM 662 N N . ARG A 1 86 ? 11.775 22.787 7.934 1.00 88.31 86 ARG A N 1
ATOM 663 C CA . ARG A 1 86 ? 11.839 23.105 9.366 1.00 88.31 86 ARG A CA 1
ATOM 664 C C . ARG A 1 86 ? 11.861 24.607 9.642 1.00 88.31 86 ARG A C 1
ATOM 666 O O . ARG A 1 86 ? 11.086 25.093 10.454 1.00 88.31 86 ARG A O 1
ATOM 673 N N . ARG A 1 87 ? 12.694 25.361 8.913 1.00 82.69 87 ARG A N 1
ATOM 674 C CA . ARG A 1 87 ? 12.818 26.826 9.064 1.00 82.69 87 ARG A CA 1
ATOM 675 C C . ARG A 1 87 ? 11.541 27.576 8.677 1.00 82.69 87 ARG A C 1
ATOM 677 O O . ARG A 1 87 ? 11.163 28.527 9.350 1.00 82.69 87 ARG A O 1
ATOM 684 N N . THR A 1 88 ? 10.881 27.158 7.598 1.00 83.25 88 THR A N 1
ATOM 685 C CA . THR A 1 88 ? 9.638 27.779 7.119 1.00 83.25 88 THR A CA 1
ATOM 686 C C . THR A 1 88 ? 8.482 27.491 8.071 1.00 83.25 88 THR A C 1
ATOM 688 O O . THR A 1 88 ? 7.711 28.392 8.380 1.00 83.25 88 THR A O 1
ATOM 691 N N . LEU A 1 89 ? 8.389 26.256 8.571 1.00 81.12 89 LEU A N 1
ATOM 692 C CA . LEU A 1 89 ? 7.361 25.849 9.529 1.00 81.12 89 LEU A CA 1
ATOM 693 C C . LEU A 1 89 ? 7.538 26.546 10.887 1.00 81.12 89 LEU A C 1
ATOM 695 O O . LEU A 1 89 ? 6.553 26.983 11.471 1.00 81.12 89 LEU A O 1
ATOM 699 N N . GLN A 1 90 ? 8.778 26.728 11.354 1.00 74.44 90 GLN A N 1
ATOM 700 C CA . GLN A 1 90 ? 9.068 27.494 12.574 1.00 74.44 90 GLN A CA 1
ATOM 701 C C . GLN A 1 90 ? 8.617 28.957 12.464 1.00 74.44 90 GLN A C 1
ATOM 703 O O . GLN A 1 90 ? 7.926 29.446 13.351 1.00 74.44 90 GLN A O 1
ATOM 708 N N . GLY A 1 91 ? 8.901 29.628 11.342 1.00 73.25 91 GLY A N 1
ATOM 709 C CA . GLY A 1 91 ? 8.469 31.016 11.130 1.00 73.25 91 GLY A CA 1
ATOM 710 C C . GLY A 1 91 ? 6.950 31.206 10.987 1.00 73.25 91 GLY A C 1
ATOM 711 O O . GLY A 1 91 ? 6.465 32.329 11.110 1.00 73.25 91 GLY A O 1
ATOM 712 N N . LEU A 1 92 ? 6.196 30.132 10.724 1.00 70.44 92 LEU A N 1
ATOM 713 C CA . LEU A 1 92 ? 4.728 30.142 10.736 1.00 70.44 92 LEU A CA 1
ATOM 714 C C . LEU A 1 92 ? 4.150 29.910 12.137 1.00 70.44 92 LEU A C 1
ATOM 716 O O . LEU A 1 92 ? 3.067 30.405 12.411 1.00 70.44 92 LEU A O 1
ATOM 720 N N . ALA A 1 93 ? 4.851 29.174 13.004 1.00 65.31 93 ALA A N 1
ATOM 721 C CA . ALA A 1 93 ? 4.423 28.910 14.380 1.00 65.31 93 ALA A CA 1
ATOM 722 C C . ALA A 1 93 ? 4.689 30.089 15.334 1.00 65.31 93 ALA A C 1
ATOM 724 O O . ALA A 1 93 ? 4.058 30.191 16.381 1.00 65.31 93 ALA A O 1
ATOM 725 N N . GLU A 1 94 ? 5.631 30.967 14.981 1.00 64.38 94 GLU A N 1
ATOM 726 C CA . GLU A 1 94 ? 5.991 32.171 15.747 1.00 64.38 94 GLU A CA 1
ATOM 727 C C . GLU A 1 94 ? 5.131 33.407 15.398 1.00 64.38 94 GLU A C 1
ATOM 729 O O . GLU A 1 94 ? 5.380 34.496 15.917 1.00 64.38 94 GLU A O 1
ATOM 734 N N . ARG A 1 95 ? 4.132 33.258 14.517 1.00 51.38 95 ARG A N 1
ATOM 735 C CA . ARG A 1 95 ? 3.168 34.298 14.119 1.00 51.38 95 ARG A CA 1
ATOM 736 C C . ARG A 1 95 ? 1.781 34.009 14.671 1.00 51.38 95 ARG A C 1
ATOM 738 O O . ARG A 1 95 ? 1.095 35.003 14.991 1.00 51.38 95 ARG A O 1
#

Foldseek 3Di:
DDDDQDLVNVLVVLCVVPVPPPPPPPVVSVVVSVVQQLQQWWADPPPRDIDGHPDPDQDADPVPRHTTHRDDPPVVVVVVVCVVCVVVVVVVVVD